Protein AF-A0A6M3Q7W5-F1 (afdb_monomer_lite)

Sequence (148 aa):
MHKTWNKAFHKRKLWRSVSKPGKLVYYMQPLIEHLFDTWMQPLPFPTLLKFIYSWVLIFFIMIPMLYPLLVLLSYYGIFQYAAEEHFGLKTPEKWDLLGAAARLWHFEVTNRKYLLFVSMYIDRYRVVLTAISSTVDYMRMALWFVFN

Organism: Drosophila melanogaster (NCBI:txid7227)

Secondary structure (DSSP, 8-state):
----TT--GGGSGGGGGS-HHHHHHHHHHHHHHHHHHHHHSPSSS-HHHHHHHHHHHHHHHHHHHHHHHHHHHHHHHHHHHHHHHHH--PPPTTT-HHHHHHHHHT---S-HHHHHHHHHHHHHHHHHHHHHHHHHHHHHHHHHHH--

Radius of gyration: 26.22 Å; chains: 1; bounding box: 44×74×74 Å

Foldseek 3Di:
DDPDPDDDPCRDPCVVVDDPVRVVCVVLVVLVVVLVVLVVDDDPDDPVVNVVSNVVSVVVSCCVVVVVVVVVLVVLQVVQVCCCVPVVDDDDPVSPSPVVVVCVVPVDPPDPVVVVVVVVVVVVVVVVVVVVVVVVVVVVVVVVVVVD

Structure (mmCIF, N/CA/C/O backbone):
data_AF-A0A6M3Q7W5-F1
#
_entry.id   AF-A0A6M3Q7W5-F1
#
loop_
_atom_site.group_PDB
_atom_site.id
_atom_site.type_symbol
_atom_site.label_atom_id
_atom_site.label_alt_id
_atom_site.label_comp_id
_atom_site.label_asym_id
_atom_site.label_entity_id
_atom_site.label_seq_id
_atom_site.pdbx_PDB_ins_code
_atom_site.Cartn_x
_atom_site.Cartn_y
_atom_site.Cartn_z
_atom_site.occupancy
_atom_site.B_iso_or_equiv
_atom_site.auth_seq_id
_atom_site.auth_comp_id
_atom_site.auth_asym_id
_atom_site.auth_atom_id
_atom_site.pdbx_PDB_model_num
ATOM 1 N N . MET A 1 1 ? 3.888 -43.954 -20.087 1.00 41.31 1 MET A N 1
ATOM 2 C CA . MET A 1 1 ? 3.122 -43.138 -19.110 1.00 41.31 1 MET A CA 1
ATOM 3 C C . MET A 1 1 ? 3.793 -41.773 -18.966 1.00 41.31 1 MET A C 1
ATOM 5 O O . MET A 1 1 ? 4.865 -41.698 -18.386 1.00 41.31 1 MET A O 1
ATOM 9 N N . HIS A 1 2 ? 3.233 -40.711 -19.556 1.00 44.06 2 HIS A N 1
ATOM 10 C CA . HIS A 1 2 ? 3.964 -39.446 -19.754 1.00 44.06 2 HIS A CA 1
ATOM 11 C C . HIS A 1 2 ? 3.057 -38.200 -19.647 1.00 44.06 2 HIS A C 1
ATOM 13 O O . HIS A 1 2 ? 2.946 -37.431 -20.591 1.00 44.06 2 HIS A O 1
ATOM 19 N N . LYS A 1 3 ? 2.339 -38.004 -18.525 1.00 49.03 3 LYS A N 1
ATOM 20 C CA . LYS A 1 3 ? 1.476 -36.810 -18.312 1.00 49.03 3 LYS A CA 1
ATOM 21 C C . LYS A 1 3 ? 1.324 -36.382 -16.840 1.00 49.03 3 LYS A C 1
ATOM 23 O O . LYS A 1 3 ? 0.216 -36.131 -16.373 1.00 49.03 3 LYS A O 1
ATOM 28 N N . THR A 1 4 ? 2.413 -36.277 -16.081 1.00 49.16 4 THR A N 1
ATOM 29 C CA . THR A 1 4 ? 2.366 -35.736 -14.699 1.00 49.16 4 THR A CA 1
ATOM 30 C C . THR A 1 4 ? 3.138 -34.432 -14.503 1.00 49.16 4 THR A C 1
ATOM 32 O O . THR A 1 4 ? 3.008 -33.812 -13.450 1.00 49.16 4 THR A O 1
ATOM 35 N N . TRP A 1 5 ? 3.861 -33.947 -15.515 1.00 49.56 5 TRP A N 1
ATOM 36 C CA . TRP A 1 5 ? 4.849 -32.877 -15.337 1.00 49.56 5 TRP A CA 1
ATOM 37 C C . TRP A 1 5 ? 4.342 -31.431 -15.463 1.00 49.56 5 TRP A C 1
ATOM 39 O O . TRP A 1 5 ? 5.149 -30.517 -15.444 1.00 49.56 5 TRP A O 1
ATOM 49 N N . ASN A 1 6 ? 3.026 -31.188 -15.548 1.00 58.16 6 ASN A N 1
ATOM 50 C CA . ASN A 1 6 ? 2.519 -29.818 -15.748 1.00 58.16 6 ASN A CA 1
ATOM 51 C C . ASN A 1 6 ? 1.239 -29.459 -14.973 1.00 58.16 6 ASN A C 1
ATOM 53 O O . ASN A 1 6 ? 0.481 -28.572 -15.361 1.00 58.16 6 ASN A O 1
ATOM 57 N N . LYS A 1 7 ? 0.951 -30.144 -13.857 1.00 62.66 7 LYS A N 1
ATOM 58 C CA . LYS A 1 7 ? -0.093 -29.671 -12.932 1.00 62.66 7 LYS A CA 1
ATOM 59 C C . LYS A 1 7 ? 0.529 -28.746 -11.896 1.00 62.66 7 LYS A C 1
ATOM 61 O O . LYS A 1 7 ? 1.323 -29.197 -11.061 1.00 62.66 7 LYS A O 1
ATOM 66 N N . ALA A 1 8 ? 0.117 -27.478 -11.947 1.00 69.94 8 ALA A N 1
ATOM 67 C CA . ALA A 1 8 ? 0.420 -26.476 -10.936 1.00 69.94 8 ALA A CA 1
ATOM 68 C C . ALA A 1 8 ? 0.127 -27.023 -9.530 1.00 69.94 8 ALA A C 1
ATOM 70 O O . ALA A 1 8 ? -0.826 -27.786 -9.337 1.00 69.94 8 ALA A O 1
ATOM 71 N N . PHE A 1 9 ? 0.971 -26.674 -8.560 1.00 74.81 9 PHE A N 1
ATOM 72 C CA . PHE A 1 9 ? 0.966 -27.285 -7.228 1.00 74.81 9 PHE A CA 1
ATOM 73 C C . PHE A 1 9 ? -0.396 -27.155 -6.528 1.00 74.81 9 PHE A C 1
ATOM 75 O O . PHE A 1 9 ? -0.868 -28.118 -5.925 1.00 74.81 9 PHE A O 1
ATOM 82 N N . HIS A 1 10 ? -1.099 -26.038 -6.746 1.00 75.12 10 HIS A N 1
ATOM 83 C CA . HIS A 1 10 ? -2.454 -25.796 -6.241 1.00 75.12 10 HIS A CA 1
ATOM 84 C C . HIS A 1 10 ? -3.523 -26.787 -6.751 1.00 75.12 10 HIS A C 1
ATOM 86 O O . HIS A 1 10 ? -4.576 -26.929 -6.132 1.00 75.12 10 HIS A O 1
ATOM 92 N N . LYS A 1 11 ? -3.273 -27.506 -7.856 1.00 75.56 11 LYS A N 1
ATOM 93 C CA . LYS A 1 11 ? -4.176 -28.536 -8.413 1.00 75.56 11 LYS A CA 1
ATOM 94 C C . LYS A 1 11 ? -3.880 -29.948 -7.895 1.00 75.56 11 LYS A C 1
ATOM 96 O O . LYS A 1 11 ? -4.550 -30.901 -8.294 1.00 75.56 11 LYS A O 1
ATOM 101 N N . ARG A 1 12 ? -2.855 -30.123 -7.055 1.00 81.69 12 ARG A N 1
ATOM 102 C CA . ARG A 1 12 ? -2.442 -31.433 -6.525 1.00 81.69 12 ARG A CA 1
ATOM 103 C C . ARG A 1 12 ? -3.188 -31.747 -5.227 1.00 81.69 12 ARG A C 1
ATOM 105 O O . ARG A 1 12 ? -3.506 -30.848 -4.458 1.00 81.69 12 ARG A O 1
ATOM 112 N N . LYS A 1 13 ? -3.409 -33.035 -4.931 1.00 78.69 13 LYS A N 1
ATOM 113 C CA . LYS A 1 13 ? -4.050 -33.484 -3.673 1.00 78.69 13 LYS A CA 1
ATOM 114 C C . LYS A 1 13 ? -3.291 -32.982 -2.432 1.00 78.69 13 LYS A C 1
ATOM 116 O O . LYS A 1 13 ? -3.923 -32.615 -1.446 1.00 78.69 13 LYS A O 1
ATOM 121 N N . LEU A 1 14 ? -1.961 -32.870 -2.541 1.00 80.00 14 LEU A N 1
ATOM 122 C CA . LEU A 1 14 ? -1.068 -32.320 -1.514 1.00 80.00 14 LEU A CA 1
ATOM 123 C C . LEU A 1 14 ? -1.385 -30.855 -1.156 1.00 80.00 14 LEU A C 1
ATOM 125 O O . LEU A 1 14 ? -1.146 -30.439 -0.035 1.00 80.00 14 LEU A O 1
ATOM 129 N N . TRP A 1 15 ? -1.997 -30.069 -2.049 1.00 84.44 15 TRP A N 1
ATOM 130 C CA . TRP A 1 15 ? -2.393 -28.689 -1.738 1.00 84.44 15 TRP A CA 1
ATOM 131 C C . TRP A 1 15 ? -3.373 -28.600 -0.562 1.00 84.44 15 TRP A C 1
ATOM 133 O O . TRP A 1 15 ? -3.388 -27.618 0.182 1.00 84.44 15 TRP A O 1
ATOM 143 N N . ARG A 1 16 ? -4.200 -29.633 -0.363 1.00 79.00 16 ARG A N 1
ATOM 144 C CA . ARG A 1 16 ? -5.160 -29.672 0.746 1.00 79.00 16 ARG A CA 1
ATOM 145 C C . ARG A 1 16 ? -4.476 -29.832 2.104 1.00 79.00 16 ARG A C 1
ATOM 147 O O . ARG A 1 16 ? -5.0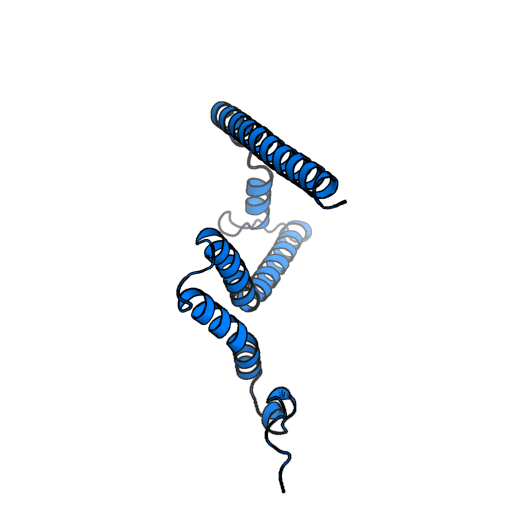12 -29.316 3.075 1.00 79.00 16 ARG A O 1
ATOM 154 N N . SER A 1 17 ? -3.305 -30.469 2.158 1.00 85.06 17 SER A N 1
ATOM 155 C CA . SER A 1 17 ? -2.530 -30.644 3.392 1.00 85.06 17 SER A CA 1
ATOM 156 C C . SER A 1 17 ? -1.615 -29.460 3.719 1.00 85.06 17 SER A C 1
ATOM 158 O O . SER A 1 17 ? -1.037 -29.426 4.799 1.00 85.06 17 SER A O 1
ATOM 160 N N . VAL A 1 18 ? -1.472 -28.481 2.818 1.00 84.50 18 VAL A N 1
ATOM 161 C CA . VAL A 1 18 ? -0.653 -27.285 3.068 1.00 84.50 18 VAL A CA 1
ATOM 162 C C . VAL A 1 18 ? -1.408 -26.302 3.964 1.00 84.50 18 VAL A C 1
ATOM 164 O O . VAL A 1 18 ? -2.578 -25.979 3.722 1.00 84.50 18 VAL A O 1
ATOM 167 N N . SER A 1 19 ? -0.715 -25.794 4.982 1.00 87.69 19 SER A N 1
ATOM 168 C CA . SER A 1 19 ? -1.221 -24.777 5.902 1.00 87.69 19 SER A CA 1
ATOM 169 C C . SER A 1 19 ? -1.533 -23.459 5.176 1.00 87.69 19 SER A C 1
ATOM 171 O O . SER A 1 19 ? -0.930 -23.132 4.155 1.00 87.69 19 SER A O 1
ATOM 173 N N . LYS A 1 20 ? -2.477 -22.666 5.699 1.00 84.56 20 LYS A N 1
ATOM 174 C CA . LYS A 1 20 ? -2.802 -21.331 5.156 1.00 84.56 20 LYS A CA 1
ATOM 175 C C . LYS A 1 20 ? -1.563 -20.429 4.949 1.00 84.56 20 LYS A C 1
ATOM 177 O O . LYS A 1 20 ? -1.458 -19.877 3.854 1.00 84.56 20 LYS A O 1
ATOM 182 N N . PRO A 1 21 ? -0.602 -20.317 5.895 1.00 82.06 21 PRO A N 1
ATOM 183 C CA . PRO A 1 21 ? 0.619 -19.541 5.659 1.00 82.06 21 PRO A CA 1
ATOM 184 C C . PRO A 1 21 ? 1.511 -20.151 4.569 1.00 82.06 21 PRO A C 1
ATOM 186 O O . PRO A 1 21 ? 2.042 -19.415 3.747 1.00 82.06 21 PRO A O 1
ATOM 189 N N . GLY A 1 22 ? 1.618 -21.482 4.474 1.00 82.06 22 GLY A N 1
ATOM 190 C CA . GLY A 1 22 ? 2.376 -22.131 3.397 1.00 82.06 22 GLY A CA 1
ATOM 191 C C . GLY A 1 22 ? 1.783 -21.874 2.006 1.00 82.06 22 GLY A C 1
ATOM 192 O O . GLY A 1 22 ? 2.516 -21.683 1.039 1.00 82.06 22 GLY A O 1
ATOM 193 N N . LYS A 1 23 ? 0.450 -21.795 1.904 1.00 85.94 23 LYS A N 1
ATOM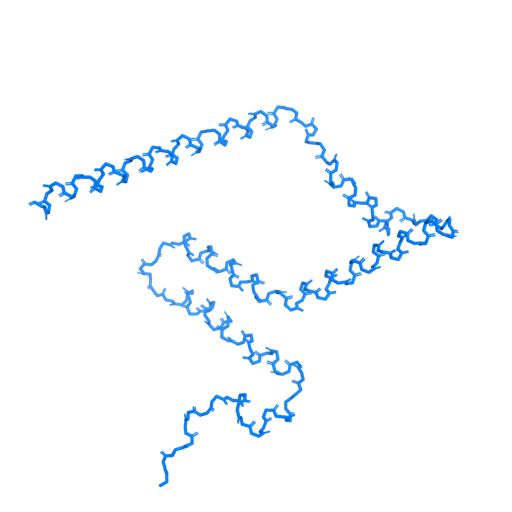 194 C CA . LYS A 1 23 ? -0.241 -21.398 0.665 1.00 85.94 23 LYS A CA 1
ATOM 195 C C . LYS A 1 23 ? 0.037 -19.945 0.300 1.00 85.94 23 LYS A C 1
ATOM 197 O O . LYS A 1 23 ? 0.204 -19.650 -0.876 1.00 85.94 23 LYS A O 1
ATOM 202 N N . LEU A 1 24 ? 0.087 -19.061 1.295 1.00 82.62 24 LEU A N 1
ATOM 203 C CA . LEU A 1 24 ? 0.430 -17.656 1.102 1.00 82.62 24 LEU A CA 1
ATOM 204 C C . LEU A 1 24 ? 1.854 -17.529 0.559 1.00 82.62 24 LEU A C 1
ATOM 206 O O . LEU A 1 24 ? 2.027 -16.952 -0.505 1.00 82.62 24 LEU A O 1
ATOM 210 N N . VAL A 1 25 ? 2.843 -18.158 1.201 1.00 85.06 25 VAL A N 1
ATOM 211 C CA . VAL A 1 25 ? 4.241 -18.158 0.728 1.00 85.06 25 VAL A CA 1
ATOM 212 C C . VAL A 1 25 ? 4.345 -18.656 -0.716 1.00 85.06 25 VAL A C 1
ATOM 214 O O . VAL A 1 25 ? 5.013 -18.021 -1.525 1.00 85.06 25 VAL A O 1
ATOM 217 N N . TYR A 1 26 ? 3.621 -19.723 -1.070 1.00 85.56 26 TYR A N 1
ATOM 218 C CA . TYR A 1 26 ? 3.587 -20.237 -2.443 1.00 85.56 26 TYR A CA 1
ATOM 219 C C . TYR A 1 26 ? 3.103 -19.199 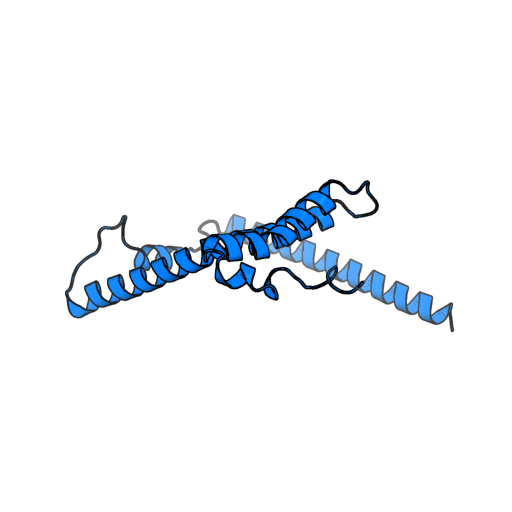-3.473 1.00 85.56 26 TYR A C 1
ATOM 221 O O . TYR A 1 26 ? 3.637 -19.136 -4.576 1.00 85.56 26 TYR A O 1
ATOM 229 N N . TYR A 1 27 ? 2.111 -18.371 -3.131 1.00 84.69 27 TYR A N 1
ATOM 230 C CA . TYR A 1 27 ? 1.642 -17.301 -4.019 1.00 84.69 27 TYR A CA 1
ATOM 231 C C . TYR A 1 27 ? 2.553 -16.067 -4.026 1.00 84.69 27 TYR A C 1
ATOM 233 O O . TYR A 1 27 ? 2.568 -15.343 -5.017 1.00 84.69 27 TYR A O 1
ATOM 241 N N . MET A 1 28 ? 3.322 -15.835 -2.958 1.00 84.69 28 MET A N 1
ATOM 242 C CA . MET A 1 28 ? 4.276 -14.719 -2.868 1.00 84.69 28 MET A CA 1
ATOM 243 C C . MET A 1 28 ? 5.602 -15.010 -3.575 1.00 84.69 28 MET A C 1
ATOM 245 O O . MET A 1 28 ? 6.263 -14.085 -4.038 1.00 84.69 28 MET A O 1
ATOM 249 N N . GLN A 1 29 ? 5.977 -16.286 -3.676 1.00 86.44 29 GLN A N 1
ATOM 250 C CA . GLN A 1 29 ? 7.198 -16.755 -4.327 1.00 86.44 29 GLN A CA 1
ATOM 251 C C . GLN A 1 29 ? 7.473 -16.106 -5.703 1.00 86.44 29 GLN A C 1
ATOM 253 O O . GLN A 1 29 ? 8.549 -15.528 -5.849 1.00 86.44 29 GLN A O 1
ATOM 258 N N . PRO A 1 30 ? 6.536 -16.085 -6.677 1.00 86.44 30 PRO A N 1
ATOM 259 C CA . PRO A 1 30 ? 6.794 -15.475 -7.984 1.00 86.44 30 PRO A CA 1
ATOM 260 C C . PRO A 1 30 ? 7.083 -13.968 -7.916 1.00 86.44 30 PRO A C 1
ATOM 262 O O . PRO A 1 30 ? 7.856 -13.460 -8.720 1.00 86.44 30 PRO A O 1
ATOM 265 N N . LEU A 1 31 ? 6.503 -13.232 -6.960 1.00 85.88 31 LEU A N 1
ATOM 266 C CA . LEU A 1 31 ? 6.762 -11.792 -6.807 1.00 85.88 31 LEU A CA 1
ATOM 267 C C . LEU A 1 31 ? 8.200 -11.527 -6.350 1.00 85.88 31 LEU A C 1
ATOM 269 O O . LEU A 1 31 ? 8.838 -10.582 -6.811 1.00 85.88 31 LEU A O 1
ATOM 273 N N . ILE A 1 32 ? 8.702 -12.373 -5.450 1.00 86.19 32 ILE A N 1
ATOM 274 C CA . ILE A 1 32 ? 10.074 -12.303 -4.946 1.00 86.19 32 ILE A CA 1
ATOM 275 C C . ILE A 1 32 ? 11.054 -12.715 -6.049 1.00 86.19 32 ILE A C 1
ATOM 277 O O . ILE A 1 32 ? 12.034 -12.012 -6.278 1.00 86.19 32 ILE A O 1
ATOM 281 N N . GLU A 1 33 ? 10.767 -13.801 -6.770 1.00 86.81 33 GLU A N 1
ATOM 282 C CA . GLU A 1 33 ? 11.575 -14.256 -7.910 1.00 86.81 33 GLU A CA 1
ATOM 283 C C . GLU A 1 33 ? 11.681 -13.167 -8.988 1.00 86.81 33 GLU A C 1
ATOM 285 O O . GLU A 1 33 ? 12.787 -12.787 -9.365 1.00 86.81 33 GLU A O 1
ATOM 290 N N . HIS A 1 34 ? 10.562 -12.550 -9.386 1.00 85.38 34 HIS A N 1
ATOM 291 C CA . HIS A 1 34 ? 10.569 -11.440 -10.344 1.00 85.38 34 HIS A CA 1
ATOM 292 C C . HIS A 1 34 ? 11.361 -10.218 -9.862 1.00 85.38 34 HIS A C 1
ATOM 294 O O . HIS A 1 34 ? 12.011 -9.550 -10.673 1.00 85.38 34 HIS A O 1
ATOM 300 N N . LEU A 1 35 ? 11.328 -9.913 -8.561 1.00 85.88 35 LEU A N 1
ATOM 301 C CA . LEU A 1 35 ? 12.129 -8.834 -7.987 1.00 85.88 35 LEU A CA 1
ATOM 302 C C . LEU A 1 35 ? 13.625 -9.136 -8.148 1.00 85.88 35 LEU A C 1
ATOM 304 O O . LEU A 1 35 ? 14.360 -8.289 -8.652 1.00 85.88 35 LEU A O 1
ATOM 308 N N . PHE A 1 36 ? 14.067 -10.340 -7.779 1.00 85.62 36 PHE A N 1
ATOM 309 C CA . PHE A 1 36 ? 15.465 -10.755 -7.924 1.00 85.62 36 PHE A CA 1
ATOM 310 C C . PHE A 1 36 ? 15.913 -10.787 -9.387 1.00 85.62 36 PHE A C 1
ATOM 312 O O . PHE A 1 36 ? 16.957 -10.219 -9.715 1.00 85.62 36 PHE A O 1
ATOM 319 N N . ASP A 1 37 ? 15.106 -11.363 -10.275 1.00 85.25 37 ASP A N 1
ATOM 320 C CA . ASP A 1 37 ? 15.417 -11.463 -11.702 1.00 85.25 37 ASP A CA 1
ATOM 321 C C . ASP A 1 37 ? 15.591 -10.081 -12.346 1.00 85.25 37 ASP A C 1
ATOM 323 O O . ASP A 1 37 ? 16.528 -9.858 -13.115 1.00 85.25 37 ASP A O 1
ATOM 327 N N . THR A 1 38 ? 14.750 -9.110 -11.979 1.00 83.69 38 THR A N 1
ATOM 328 C CA . THR A 1 38 ? 14.839 -7.729 -12.490 1.00 83.69 38 THR A CA 1
ATOM 329 C C . THR A 1 38 ? 16.181 -7.067 -12.149 1.00 83.69 38 THR A C 1
ATOM 331 O O . THR A 1 38 ? 16.741 -6.298 -12.947 1.00 83.69 38 THR A O 1
ATOM 334 N N . TRP A 1 39 ? 16.718 -7.361 -10.965 1.00 83.56 39 TRP A N 1
ATOM 335 C CA . TRP A 1 39 ? 18.003 -6.835 -10.503 1.00 83.56 39 TRP A CA 1
ATOM 336 C C . TRP A 1 39 ? 19.202 -7.627 -11.039 1.00 83.56 39 TRP A C 1
ATOM 338 O O . TRP A 1 39 ? 20.251 -7.029 -11.266 1.00 83.56 39 TRP A O 1
ATOM 348 N N . MET A 1 40 ? 19.040 -8.923 -11.317 1.00 82.62 40 MET A N 1
ATOM 349 C CA . MET A 1 40 ? 20.081 -9.800 -11.878 1.00 82.62 40 MET A CA 1
ATOM 350 C C . MET A 1 40 ? 20.265 -9.650 -13.398 1.00 82.62 40 MET A C 1
ATOM 352 O O . MET A 1 40 ? 21.324 -9.993 -13.920 1.00 82.62 40 MET A O 1
ATOM 356 N N . GLN A 1 41 ? 19.272 -9.129 -14.127 1.00 79.94 41 GLN A N 1
ATOM 357 C CA . GLN A 1 41 ? 19.375 -8.922 -15.576 1.00 79.94 41 GLN A CA 1
ATOM 358 C C . GLN A 1 41 ? 20.430 -7.853 -15.950 1.00 79.94 41 GLN A C 1
ATOM 360 O O . GLN A 1 41 ? 20.255 -6.678 -15.576 1.00 79.94 41 GLN A O 1
ATOM 365 N N . PRO A 1 42 ? 21.473 -8.206 -16.742 1.00 68.81 42 PRO A N 1
ATOM 366 C CA . PRO A 1 42 ? 22.421 -7.238 -17.296 1.00 68.81 42 PRO A CA 1
ATOM 367 C C . PRO A 1 42 ? 21.689 -6.292 -18.264 1.00 68.81 42 PRO A C 1
ATOM 369 O O . PRO A 1 42 ? 20.815 -6.717 -19.012 1.00 68.81 42 PRO A O 1
ATOM 372 N N . LEU A 1 43 ? 21.978 -4.989 -18.176 1.00 60.91 43 LEU A N 1
ATOM 373 C CA . LEU A 1 43 ? 21.108 -3.894 -18.637 1.00 60.91 43 LEU A CA 1
ATOM 374 C C . LEU A 1 43 ? 20.766 -3.894 -20.144 1.00 60.91 43 LEU A C 1
ATOM 376 O O . LEU A 1 43 ? 21.662 -3.760 -20.975 1.00 60.91 43 LEU A O 1
ATOM 380 N N . PRO A 1 44 ? 19.458 -3.827 -20.469 1.00 59.50 44 PRO A N 1
ATOM 381 C CA . PRO A 1 44 ? 18.969 -2.890 -21.492 1.00 59.50 44 PRO A CA 1
ATOM 382 C C . PRO A 1 44 ? 17.894 -1.906 -20.972 1.00 59.50 44 PRO A C 1
ATOM 384 O O . PRO A 1 44 ? 17.438 -1.044 -21.716 1.00 59.50 44 PRO A O 1
ATOM 387 N N . PHE A 1 45 ? 17.466 -2.018 -19.706 1.00 58.50 45 PHE A N 1
ATOM 388 C CA . PHE A 1 45 ? 16.382 -1.206 -19.124 1.00 58.50 45 PHE A CA 1
ATOM 389 C C . PHE A 1 45 ? 16.888 0.074 -18.424 1.00 58.50 45 PHE A C 1
ATOM 391 O O . PHE A 1 45 ? 17.875 -0.008 -17.688 1.00 58.50 45 PHE A O 1
ATOM 398 N N . PRO A 1 46 ? 16.195 1.230 -18.544 1.00 72.44 46 PRO A N 1
ATOM 399 C CA . PRO A 1 46 ? 16.519 2.437 -17.781 1.00 72.44 46 PRO A CA 1
ATOM 400 C C . PRO A 1 46 ? 16.467 2.158 -16.274 1.00 72.44 46 PRO A C 1
ATOM 402 O O . PRO A 1 46 ? 15.491 1.594 -15.775 1.00 72.44 46 PRO A O 1
ATOM 405 N N . THR A 1 47 ? 17.486 2.590 -15.532 1.00 77.31 47 THR A N 1
ATOM 406 C CA . THR A 1 47 ? 17.595 2.383 -14.075 1.00 77.31 47 THR A CA 1
ATOM 407 C C . THR A 1 47 ? 16.361 2.881 -13.316 1.00 77.31 47 THR A C 1
ATOM 409 O O . THR A 1 47 ? 15.872 2.188 -12.428 1.00 77.31 47 THR A O 1
ATOM 412 N N . LEU A 1 48 ? 15.778 4.015 -13.721 1.00 79.44 48 LEU A N 1
ATOM 413 C CA . LEU A 1 48 ? 14.544 4.562 -13.137 1.00 79.44 48 LEU A CA 1
ATOM 414 C C . LEU A 1 48 ? 13.330 3.631 -13.281 1.00 79.44 48 LEU A C 1
ATOM 416 O O . LEU A 1 48 ? 12.535 3.512 -12.351 1.00 79.44 48 LEU A O 1
ATOM 420 N N . LEU A 1 49 ? 13.193 2.939 -14.414 1.00 81.62 49 LEU A N 1
ATOM 421 C CA . LEU A 1 49 ? 12.068 2.033 -14.646 1.00 81.62 49 LEU A CA 1
ATOM 422 C C . LEU A 1 49 ? 12.182 0.775 -13.773 1.00 81.62 49 LEU A C 1
ATOM 424 O O . LEU A 1 49 ? 11.176 0.324 -13.230 1.00 81.62 49 LEU A O 1
ATOM 428 N N . LYS A 1 50 ? 13.409 0.272 -13.555 1.00 81.31 50 LYS A N 1
ATOM 429 C CA . LYS A 1 50 ? 13.676 -0.802 -12.582 1.00 81.31 50 LYS A CA 1
ATOM 430 C C . LYS A 1 50 ? 13.284 -0.384 -11.164 1.00 81.31 50 LYS A C 1
ATOM 432 O O . LYS A 1 50 ? 12.647 -1.165 -10.463 1.00 81.31 50 LYS A O 1
ATOM 437 N N . PHE A 1 51 ? 13.594 0.852 -10.766 1.00 85.31 51 PHE A N 1
ATOM 438 C CA . PHE A 1 51 ? 13.174 1.379 -9.466 1.00 85.31 51 PHE A CA 1
ATOM 439 C C . PHE A 1 51 ? 11.651 1.422 -9.340 1.00 85.31 51 PHE A C 1
ATOM 441 O O . PHE A 1 51 ? 11.114 0.833 -8.406 1.00 85.31 51 PHE A O 1
ATOM 448 N N . ILE 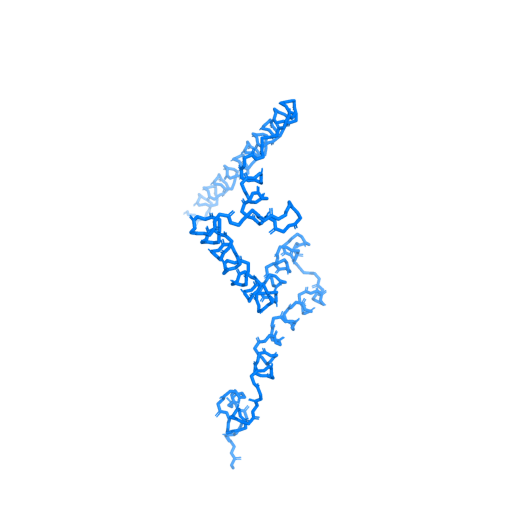A 1 52 ? 10.942 2.046 -10.283 1.00 88.06 52 ILE A N 1
ATOM 449 C CA . ILE A 1 52 ? 9.471 2.130 -10.253 1.00 88.06 52 ILE A CA 1
ATOM 450 C C . ILE A 1 52 ? 8.851 0.728 -10.189 1.00 88.06 52 ILE A C 1
ATOM 452 O O . ILE A 1 52 ? 7.990 0.466 -9.352 1.00 88.06 52 ILE A O 1
ATOM 456 N N . TYR A 1 53 ? 9.333 -0.196 -11.019 1.00 85.88 53 TYR A N 1
ATOM 457 C CA . TYR A 1 53 ? 8.856 -1.575 -11.029 1.00 85.88 53 TYR A CA 1
ATOM 458 C C . TYR A 1 53 ? 9.123 -2.300 -9.700 1.00 85.88 53 TYR A C 1
ATOM 460 O O . TYR A 1 53 ? 8.234 -2.968 -9.174 1.00 85.88 53 TYR A O 1
ATOM 468 N N . SER A 1 54 ? 10.303 -2.113 -9.098 1.00 88.38 54 SER A N 1
ATOM 469 C CA . SER A 1 54 ? 10.607 -2.676 -7.778 1.00 88.38 54 SER A CA 1
ATOM 470 C C . SER A 1 54 ? 9.715 -2.109 -6.673 1.00 88.38 54 SER A C 1
ATOM 472 O O . SER A 1 54 ? 9.258 -2.873 -5.829 1.00 88.38 54 SER A O 1
ATOM 474 N N . TRP A 1 55 ? 9.386 -0.813 -6.708 1.00 89.50 55 TRP A N 1
ATOM 475 C CA . TRP A 1 55 ? 8.456 -0.195 -5.759 1.00 89.50 55 TRP A CA 1
ATOM 476 C C . TRP A 1 55 ? 7.065 -0.825 -5.850 1.00 89.50 55 TRP A C 1
ATOM 478 O O . TRP A 1 55 ? 6.467 -1.155 -4.826 1.00 89.50 55 TRP A O 1
ATOM 488 N N . VAL A 1 56 ? 6.577 -1.053 -7.071 1.00 89.88 56 VAL A N 1
ATOM 489 C CA . VAL A 1 56 ? 5.296 -1.726 -7.314 1.00 89.88 56 VAL A CA 1
ATOM 490 C C . VAL A 1 56 ? 5.325 -3.168 -6.796 1.00 89.88 56 VAL A C 1
ATOM 492 O O . VAL A 1 56 ? 4.411 -3.576 -6.082 1.00 89.88 56 VAL A O 1
ATOM 495 N N . LEU A 1 57 ? 6.378 -3.937 -7.088 1.00 87.62 57 LEU A N 1
ATOM 496 C CA . LEU A 1 57 ? 6.513 -5.310 -6.587 1.00 87.62 57 LEU A CA 1
ATOM 497 C C . LEU A 1 57 ? 6.584 -5.371 -5.056 1.00 87.62 57 LEU A C 1
ATOM 499 O O . LEU A 1 57 ? 5.891 -6.185 -4.450 1.00 87.62 57 LEU A O 1
ATOM 503 N N . ILE A 1 58 ? 7.368 -4.497 -4.422 1.00 90.50 58 ILE A N 1
ATOM 504 C CA . ILE A 1 58 ? 7.477 -4.412 -2.957 1.00 90.50 58 ILE A CA 1
ATOM 505 C C . ILE A 1 58 ? 6.119 -4.084 -2.333 1.00 90.50 58 ILE A C 1
ATOM 507 O O . ILE A 1 58 ? 5.750 -4.688 -1.326 1.00 90.50 58 ILE A O 1
ATOM 511 N N . PHE A 1 59 ? 5.344 -3.185 -2.946 1.00 89.69 59 PHE A N 1
ATOM 512 C CA . PHE A 1 59 ? 3.987 -2.888 -2.496 1.00 89.69 59 PHE A CA 1
ATOM 513 C C . PHE A 1 59 ? 3.118 -4.151 -2.474 1.00 89.69 59 PHE A C 1
ATOM 515 O O . PHE A 1 59 ? 2.553 -4.475 -1.431 1.00 89.69 59 PHE A O 1
ATOM 522 N N . PHE A 1 60 ? 3.080 -4.923 -3.567 1.00 88.50 60 PHE A N 1
ATOM 523 C CA . PHE A 1 60 ? 2.344 -6.194 -3.609 1.00 88.50 60 PHE A CA 1
ATOM 524 C C . PHE A 1 60 ? 2.862 -7.213 -2.590 1.00 88.50 60 PHE A C 1
ATOM 526 O O . PHE A 1 60 ? 2.063 -7.932 -1.988 1.00 88.50 60 PHE A O 1
ATOM 533 N N . ILE A 1 61 ? 4.176 -7.241 -2.351 1.00 89.75 61 ILE A N 1
ATOM 534 C CA . ILE A 1 61 ? 4.785 -8.104 -1.336 1.00 89.75 61 ILE A CA 1
ATOM 535 C C . ILE A 1 61 ? 4.293 -7.740 0.076 1.00 89.75 61 ILE A C 1
ATOM 537 O O . ILE A 1 61 ? 4.084 -8.621 0.910 1.00 89.75 61 ILE A O 1
ATOM 541 N N . MET A 1 62 ? 4.065 -6.453 0.339 1.00 89.62 62 MET A N 1
ATOM 542 C CA . MET A 1 62 ? 3.644 -5.933 1.643 1.00 89.62 62 MET A CA 1
ATOM 543 C C . MET A 1 62 ? 2.130 -6.015 1.891 1.00 89.62 62 MET A C 1
ATOM 545 O O . MET A 1 62 ? 1.717 -5.996 3.052 1.00 89.62 62 MET A O 1
ATOM 549 N N . ILE A 1 63 ? 1.289 -6.147 0.854 1.00 88.75 63 ILE A N 1
ATOM 550 C CA . ILE A 1 63 ? -0.185 -6.199 0.980 1.00 88.75 63 ILE A CA 1
ATOM 551 C C . ILE A 1 63 ? -0.678 -7.184 2.055 1.00 88.75 63 ILE A C 1
ATOM 553 O O . ILE A 1 63 ? -1.527 -6.786 2.855 1.00 88.75 63 ILE A O 1
ATOM 557 N N . PRO A 1 64 ? -0.176 -8.434 2.146 1.00 86.25 64 PRO A N 1
ATOM 558 C CA . PRO A 1 64 ? -0.660 -9.384 3.146 1.00 86.25 64 PRO A CA 1
ATOM 559 C C . PRO A 1 64 ? -0.424 -8.944 4.595 1.00 86.25 64 PRO A C 1
ATOM 561 O O . PRO A 1 64 ? -1.127 -9.409 5.487 1.00 86.25 64 PRO A O 1
ATOM 564 N N . MET A 1 65 ? 0.550 -8.060 4.831 1.00 87.19 65 MET A N 1
ATOM 565 C CA . MET A 1 65 ? 0.823 -7.459 6.138 1.00 87.19 65 MET A CA 1
ATOM 566 C C . MET A 1 65 ? 0.056 -6.143 6.326 1.00 87.19 65 MET A C 1
ATOM 568 O O . MET A 1 65 ? -0.484 -5.899 7.402 1.00 87.19 65 MET A O 1
ATOM 572 N N . LEU A 1 66 ? -0.039 -5.315 5.283 1.00 88.38 66 LEU A N 1
ATOM 573 C CA . LEU A 1 66 ? -0.740 -4.028 5.331 1.00 88.38 66 LEU A CA 1
ATOM 574 C C . LEU A 1 66 ? -2.251 -4.189 5.516 1.00 88.38 66 LEU A C 1
ATOM 576 O O . LEU A 1 66 ? -2.859 -3.442 6.276 1.00 88.38 66 LEU A O 1
ATOM 580 N N . TYR A 1 67 ? -2.859 -5.174 4.854 1.00 86.94 67 TYR A N 1
ATOM 581 C CA . TYR A 1 67 ? -4.300 -5.410 4.916 1.00 86.94 67 TYR A CA 1
ATOM 582 C C . TYR A 1 67 ? -4.825 -5.685 6.339 1.00 86.94 67 TYR A C 1
ATOM 584 O O . TYR A 1 67 ? -5.715 -4.956 6.779 1.00 86.94 67 TYR A O 1
ATOM 592 N N . PRO A 1 68 ? -4.303 -6.667 7.105 1.00 89.94 68 PRO A N 1
ATOM 593 C CA . PRO A 1 68 ? -4.778 -6.908 8.468 1.00 89.94 68 PRO A CA 1
ATOM 594 C C . PRO A 1 68 ? -4.514 -5.720 9.399 1.00 89.94 68 PRO A C 1
ATOM 596 O O . PRO A 1 68 ? -5.320 -5.458 10.289 1.00 89.94 68 PRO A O 1
ATOM 599 N N . LEU A 1 69 ? -3.426 -4.980 9.175 1.00 89.94 69 LEU A N 1
ATOM 600 C CA . LEU A 1 69 ? -3.099 -3.784 9.945 1.00 89.94 69 LEU A CA 1
ATOM 601 C C . LEU A 1 69 ? -4.141 -2.682 9.699 1.00 89.94 69 LEU A C 1
ATOM 603 O O . LEU A 1 69 ? -4.673 -2.119 10.652 1.00 89.94 69 LEU A O 1
ATOM 607 N N . LEU A 1 70 ? -4.509 -2.443 8.439 1.00 89.94 70 LEU A N 1
ATOM 608 C CA . LEU A 1 70 ? -5.554 -1.487 8.065 1.00 89.94 70 LEU A CA 1
ATOM 609 C C . LEU A 1 70 ? -6.906 -1.876 8.674 1.00 89.94 70 LEU A C 1
ATOM 611 O O . LEU A 1 70 ? -7.578 -1.032 9.263 1.00 89.94 70 LEU A O 1
ATOM 615 N N . VAL A 1 71 ? -7.275 -3.159 8.605 1.00 92.94 71 VAL A N 1
ATOM 616 C CA . VAL A 1 71 ? -8.501 -3.668 9.235 1.00 92.94 71 VAL A CA 1
ATOM 617 C C . VAL A 1 71 ? -8.487 -3.389 10.740 1.00 92.94 71 VAL A C 1
ATOM 619 O O . VAL A 1 71 ? -9.444 -2.817 11.257 1.00 92.94 71 VAL A O 1
ATOM 622 N N . LEU A 1 72 ? -7.397 -3.709 11.438 1.00 92.06 72 LEU A N 1
ATOM 623 C CA . LEU A 1 72 ? -7.273 -3.472 12.878 1.00 92.06 72 LEU A CA 1
ATOM 624 C C . LEU A 1 72 ? -7.401 -1.984 13.225 1.00 92.06 72 LEU A C 1
ATOM 626 O O . LEU A 1 72 ? -8.167 -1.638 14.121 1.00 92.06 72 LEU A O 1
ATOM 630 N N . LEU A 1 73 ? -6.720 -1.106 12.484 1.00 90.38 73 LEU A N 1
ATOM 631 C CA . LEU A 1 73 ? -6.820 0.345 12.670 1.00 90.38 73 LEU A CA 1
ATOM 632 C C . LEU A 1 73 ? -8.243 0.861 12.439 1.00 90.38 73 LEU A C 1
ATOM 634 O O . LEU A 1 73 ? -8.726 1.685 13.211 1.00 90.38 73 LEU A O 1
ATOM 638 N N . SER A 1 74 ? -8.931 0.360 11.411 1.00 88.88 74 SER A N 1
ATOM 639 C CA . SER A 1 74 ? -10.304 0.775 11.114 1.00 88.88 74 SER A CA 1
ATOM 640 C C . SER A 1 74 ? -11.280 0.372 12.221 1.00 88.88 74 SER A C 1
ATOM 642 O O . SER A 1 74 ? -12.056 1.205 12.683 1.00 88.88 74 SER A O 1
ATOM 644 N N . TYR A 1 75 ? -11.190 -0.864 12.723 1.00 92.81 75 TYR A N 1
ATOM 645 C CA . TYR A 1 75 ? -12.009 -1.317 13.847 1.00 92.81 75 TYR A CA 1
ATOM 646 C C . TYR A 1 75 ? -11.687 -0.558 15.131 1.00 92.81 75 TYR A C 1
ATOM 648 O O . TYR A 1 75 ? -12.605 -0.206 15.869 1.00 92.81 75 TYR A O 1
ATOM 656 N N . TYR A 1 76 ? -10.408 -0.271 15.382 1.00 91.25 76 TYR A N 1
ATOM 657 C CA . TYR A 1 76 ? -9.996 0.540 16.522 1.00 91.25 76 TYR A CA 1
ATOM 658 C C . TYR A 1 76 ? -10.612 1.943 16.463 1.00 91.25 76 TYR A C 1
ATOM 660 O O . TYR A 1 76 ? -11.187 2.388 17.450 1.00 91.25 76 TYR A O 1
ATOM 668 N N . GLY A 1 77 ? -10.580 2.604 15.300 1.00 88.00 77 GLY A N 1
ATOM 669 C CA . GLY A 1 77 ? -11.214 3.911 15.109 1.00 88.00 77 GLY A CA 1
ATOM 670 C C . GLY A 1 77 ? -12.733 3.884 15.314 1.00 88.00 77 GLY A C 1
ATOM 671 O O . GLY A 1 77 ? -13.274 4.764 15.976 1.00 88.00 77 GLY A O 1
ATOM 672 N N . ILE A 1 78 ? -13.426 2.851 14.818 1.00 89.25 78 ILE A N 1
ATOM 673 C CA . ILE A 1 78 ? -14.876 2.679 15.037 1.00 89.25 78 ILE A CA 1
ATOM 674 C C . ILE A 1 78 ? -15.181 2.484 16.526 1.00 89.25 78 ILE A C 1
ATOM 676 O O . ILE A 1 78 ? -16.116 3.085 17.053 1.00 89.25 78 ILE A O 1
ATOM 680 N N . PHE A 1 79 ? -14.394 1.654 17.211 1.00 89.31 79 PHE A N 1
ATOM 681 C CA . PHE A 1 79 ? -14.564 1.413 18.640 1.00 89.31 79 PHE A CA 1
ATOM 682 C C . PHE A 1 79 ? -14.294 2.676 19.457 1.00 89.31 79 PHE A C 1
ATOM 684 O O . PHE A 1 79 ? -15.063 2.991 20.359 1.00 89.31 79 PHE A O 1
ATOM 691 N N . GLN A 1 80 ? -13.240 3.417 19.113 1.00 88.19 80 GLN A N 1
ATOM 692 C CA . GLN A 1 80 ? -12.918 4.693 19.737 1.00 88.19 80 GLN A CA 1
ATOM 693 C C . GLN A 1 80 ? -14.076 5.689 19.585 1.00 88.19 80 GLN A C 1
ATOM 695 O O . GLN A 1 80 ? -14.504 6.276 20.575 1.00 88.19 80 GLN A O 1
ATOM 700 N N . TYR A 1 81 ? -14.634 5.816 18.379 1.00 87.06 81 TYR A N 1
ATOM 701 C CA . TYR A 1 81 ? -15.777 6.690 18.115 1.00 87.06 81 TYR A CA 1
ATOM 702 C C . TYR A 1 81 ? -17.004 6.301 18.954 1.00 87.06 81 TYR A C 1
ATOM 704 O O . TYR A 1 81 ? -17.593 7.140 19.629 1.00 87.06 81 TYR A O 1
ATOM 712 N N . ALA A 1 82 ? -17.360 5.013 18.972 1.00 88.62 82 ALA A N 1
ATOM 713 C CA . ALA A 1 82 ? -18.493 4.524 19.755 1.00 88.62 82 ALA A CA 1
ATOM 714 C C . ALA A 1 82 ? -18.277 4.683 21.273 1.00 88.62 82 ALA A C 1
ATOM 716 O O . ALA A 1 82 ? -19.228 4.958 22.004 1.00 88.62 82 ALA A O 1
ATOM 717 N N . ALA A 1 83 ? -17.043 4.517 21.756 1.00 87.00 83 ALA A N 1
ATOM 718 C CA . ALA A 1 83 ? -16.684 4.700 23.160 1.00 87.00 83 ALA A CA 1
ATOM 719 C C . ALA A 1 83 ? -16.807 6.167 23.606 1.00 87.00 83 ALA A C 1
ATOM 721 O O . ALA A 1 83 ? -17.294 6.440 24.706 1.00 87.00 83 ALA A O 1
ATOM 722 N N . GLU A 1 84 ? -16.405 7.105 22.752 1.00 87.19 84 GLU A N 1
ATOM 723 C CA . GLU A 1 84 ? -16.525 8.540 23.013 1.00 87.19 84 GLU A CA 1
ATOM 724 C C . GLU A 1 84 ? -17.991 8.997 22.961 1.00 87.19 84 GLU A C 1
ATOM 726 O O . GLU A 1 84 ? -18.448 9.653 23.897 1.00 87.19 84 GLU A O 1
ATOM 731 N N . GLU A 1 85 ? -18.752 8.580 21.942 1.00 86.38 85 GLU A N 1
ATOM 732 C CA . GLU A 1 85 ? -20.139 9.018 21.722 1.00 86.38 85 GLU A CA 1
ATOM 733 C C . GLU A 1 85 ? -21.135 8.406 22.723 1.00 86.38 85 GLU A C 1
ATOM 735 O O . GLU A 1 85 ? -21.998 9.102 23.256 1.00 86.38 85 GLU A O 1
ATOM 740 N N . HIS A 1 86 ? -21.033 7.102 23.010 1.00 86.38 86 HIS A N 1
ATOM 741 C CA . HIS A 1 86 ? -22.023 6.406 23.846 1.00 86.38 86 HIS A CA 1
ATOM 742 C C . HIS A 1 86 ? -21.643 6.313 25.323 1.00 86.38 86 HIS A C 1
ATOM 744 O O . HIS A 1 86 ? -22.529 6.228 26.173 1.00 86.38 86 HIS A O 1
ATOM 750 N N . PHE A 1 87 ? -20.347 6.306 25.641 1.00 83.69 87 PHE A N 1
ATOM 751 C CA . PHE A 1 87 ? -19.865 6.096 27.010 1.00 83.69 87 PHE A CA 1
ATOM 752 C C . PHE A 1 87 ? -19.122 7.310 27.582 1.00 83.69 87 PHE A C 1
ATOM 754 O O . PHE A 1 87 ? -18.755 7.290 28.756 1.00 83.69 87 PHE A O 1
ATOM 761 N N . GLY A 1 88 ? -18.896 8.367 26.789 1.00 79.12 88 GLY A N 1
ATOM 762 C CA . GLY A 1 88 ? -18.175 9.566 27.227 1.00 79.12 88 GLY A CA 1
ATOM 763 C C . GLY A 1 88 ? -16.716 9.299 27.616 1.00 79.12 88 GLY A C 1
ATOM 764 O O . GLY A 1 88 ? -16.116 10.083 28.357 1.00 79.12 88 GLY A O 1
ATOM 765 N N . LEU A 1 89 ? -16.141 8.179 27.165 1.00 80.88 89 LEU A N 1
ATOM 766 C CA . LEU A 1 89 ? -14.784 7.767 27.512 1.00 80.88 89 LEU A CA 1
ATOM 767 C C . LEU A 1 89 ? -13.776 8.584 26.706 1.00 80.88 89 LEU A C 1
ATOM 769 O O . LEU A 1 89 ? -13.590 8.348 25.519 1.00 80.88 89 LEU A O 1
ATOM 773 N N . LYS A 1 90 ? -13.085 9.522 27.359 1.00 77.81 90 LYS A N 1
ATOM 774 C CA . LYS A 1 90 ? -11.993 10.266 26.720 1.00 77.81 90 LYS A CA 1
ATOM 775 C C . LYS A 1 90 ? -10.768 9.376 26.562 1.00 77.81 90 LYS A C 1
ATOM 777 O O . LYS A 1 90 ? -10.198 8.914 27.554 1.00 77.81 90 LYS A O 1
ATOM 782 N N . THR A 1 91 ? -10.341 9.171 25.322 1.00 77.62 91 THR A N 1
ATOM 783 C CA . THR A 1 91 ? -9.101 8.456 25.037 1.00 77.62 91 THR A CA 1
ATOM 784 C C . THR A 1 91 ? -7.875 9.327 25.357 1.00 77.62 91 THR A C 1
ATOM 786 O O . THR A 1 91 ? -7.886 10.540 25.139 1.00 77.62 91 THR A O 1
ATOM 789 N N . PRO A 1 92 ? -6.799 8.752 25.931 1.00 82.94 92 PRO A N 1
ATOM 790 C CA . PRO A 1 92 ? -5.552 9.477 26.150 1.00 82.94 92 PRO A CA 1
ATOM 791 C C . PRO A 1 92 ? -4.917 9.891 24.82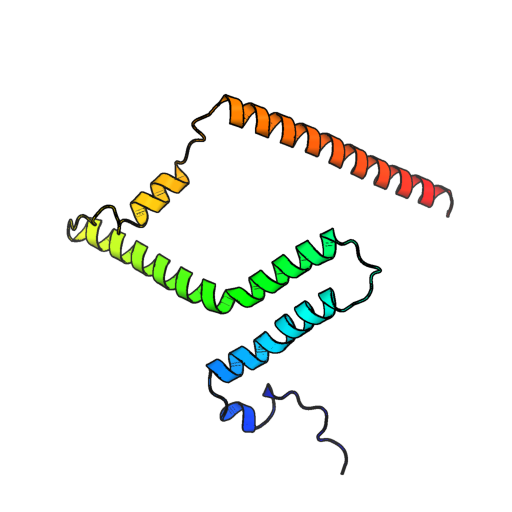0 1.00 82.94 92 PRO A C 1
ATOM 793 O O . PRO A 1 92 ? -4.920 9.118 23.869 1.00 82.94 92 PRO A O 1
ATOM 796 N N . GLU A 1 93 ? -4.246 11.043 24.787 1.00 77.12 93 GLU A N 1
ATOM 797 C CA . GLU A 1 93 ? -3.731 11.649 23.547 1.00 77.12 93 GLU A CA 1
ATOM 798 C C . GLU A 1 93 ? -2.777 10.747 22.731 1.00 77.12 93 GLU A C 1
ATOM 800 O O . GLU A 1 93 ? -2.708 10.843 21.512 1.00 77.12 93 GLU A O 1
ATOM 805 N N . LYS A 1 94 ? -2.057 9.823 23.384 1.00 81.38 94 LYS A N 1
ATOM 806 C CA . LYS A 1 94 ? -1.159 8.858 22.713 1.00 81.38 94 LYS A CA 1
ATOM 807 C C . LYS A 1 94 ? -1.893 7.720 21.992 1.00 81.38 94 LYS A C 1
ATOM 809 O O . LYS A 1 94 ? -1.286 7.029 21.182 1.00 81.38 94 LYS A O 1
ATOM 814 N N . TRP A 1 95 ? -3.156 7.500 22.338 1.00 79.94 95 TRP A N 1
ATOM 815 C CA . TRP A 1 95 ? -4.007 6.411 21.857 1.00 79.94 95 TRP A CA 1
ATOM 816 C C . TRP A 1 95 ? -5.185 6.930 21.028 1.00 79.94 95 TRP A C 1
ATOM 818 O O . TRP A 1 95 ? -6.012 6.140 20.574 1.00 79.94 95 TRP A O 1
ATOM 828 N N . ASP A 1 96 ? -5.249 8.246 20.832 1.00 84.00 96 ASP A N 1
ATOM 829 C CA . ASP A 1 96 ? -6.283 8.923 20.072 1.00 84.00 96 ASP A CA 1
ATOM 830 C C . ASP A 1 96 ? -5.976 8.848 18.569 1.00 84.00 96 ASP A C 1
ATOM 832 O O . ASP A 1 96 ? -5.248 9.670 18.002 1.00 84.00 96 ASP A O 1
ATOM 836 N N . LEU A 1 97 ? -6.520 7.820 17.917 1.00 83.56 97 LEU A N 1
ATOM 837 C CA . LEU A 1 97 ? -6.333 7.603 16.487 1.00 83.56 97 LEU A CA 1
ATOM 838 C C . LEU A 1 97 ? -7.161 8.594 15.663 1.00 83.56 97 LEU A C 1
ATOM 840 O O . LEU A 1 97 ? -6.687 9.097 14.643 1.00 83.56 97 LEU A O 1
ATOM 844 N N . LEU A 1 98 ? -8.388 8.883 16.102 1.00 83.25 98 LEU A N 1
ATOM 845 C CA . LEU A 1 98 ? -9.314 9.776 15.405 1.00 83.25 98 LEU A CA 1
ATOM 846 C C . LEU A 1 98 ? -8.824 11.225 15.423 1.00 83.25 98 LEU A C 1
ATOM 848 O O . LEU A 1 98 ? -8.790 11.873 14.376 1.00 83.25 98 LEU A O 1
ATOM 852 N N . GLY A 1 99 ? -8.371 11.723 16.570 1.00 81.12 99 GLY A N 1
ATOM 853 C CA . GLY A 1 99 ? -7.793 13.055 16.693 1.00 81.12 99 GLY A CA 1
ATOM 854 C C . GLY A 1 99 ? -6.456 13.178 15.969 1.00 81.12 99 GLY A C 1
ATOM 855 O O . GLY A 1 99 ? -6.206 14.204 15.335 1.00 81.12 99 GLY A O 1
ATOM 856 N N . ALA A 1 100 ? -5.613 12.141 15.967 1.00 83.38 100 ALA A N 1
ATOM 857 C CA . ALA A 1 100 ? -4.399 12.130 15.147 1.00 83.38 100 ALA A CA 1
ATOM 858 C C . ALA A 1 100 ? -4.721 12.173 13.642 1.00 83.38 100 ALA A C 1
ATOM 860 O O . ALA A 1 100 ? -4.112 12.951 12.903 1.00 83.38 100 ALA A O 1
ATOM 861 N N . ALA A 1 101 ? -5.709 11.398 13.186 1.00 82.94 101 ALA A N 1
ATOM 862 C CA . ALA A 1 101 ? -6.174 11.418 11.801 1.00 82.94 101 ALA A CA 1
ATOM 863 C C . ALA A 1 101 ? -6.776 12.780 11.418 1.00 82.94 101 ALA A C 1
ATOM 865 O O . ALA A 1 101 ? -6.480 13.299 10.343 1.00 82.94 101 ALA A O 1
ATOM 866 N N . ALA A 1 102 ? -7.550 13.403 12.309 1.00 82.06 102 ALA A N 1
ATOM 867 C CA . ALA A 1 102 ? -8.097 14.739 12.099 1.00 82.06 102 ALA A CA 1
ATOM 868 C C . ALA A 1 102 ? -6.990 15.797 11.985 1.00 82.06 102 ALA A C 1
ATOM 870 O O . ALA A 1 102 ? -7.032 16.618 11.068 1.00 82.06 102 ALA A O 1
ATOM 871 N N . ARG A 1 103 ? -5.965 15.745 12.849 1.00 81.88 103 ARG A N 1
ATOM 872 C CA . ARG A 1 103 ? -4.786 16.629 12.776 1.00 81.88 103 ARG A CA 1
ATOM 873 C C . ARG A 1 103 ? -3.998 16.435 11.480 1.00 81.88 103 ARG A C 1
ATOM 875 O O . ARG A 1 103 ? -3.564 17.420 10.898 1.00 81.88 103 ARG A O 1
ATOM 882 N N . LEU A 1 104 ? -3.834 15.194 11.016 1.00 81.62 104 LEU A N 1
ATOM 883 C CA . LEU A 1 104 ? -3.211 14.893 9.721 1.00 81.62 104 LEU A CA 1
ATOM 884 C C . LEU A 1 104 ? -4.039 15.438 8.553 1.00 81.62 104 LEU A C 1
ATOM 886 O O . LEU A 1 104 ? -3.478 15.996 7.615 1.00 81.62 104 LEU A O 1
ATOM 890 N N . TRP A 1 105 ? -5.364 15.307 8.616 1.00 76.75 105 TRP A N 1
ATOM 891 C CA . TRP A 1 105 ? -6.266 15.803 7.578 1.00 76.75 105 TRP A CA 1
ATOM 892 C C . TRP A 1 105 ? -6.294 17.334 7.504 1.00 76.75 105 TRP A C 1
ATOM 894 O O . TRP A 1 105 ? -6.351 17.904 6.420 1.00 76.75 105 TRP A O 1
ATOM 904 N N . HIS A 1 106 ? -6.210 18.000 8.656 1.00 70.62 106 HIS A N 1
ATOM 905 C CA . HIS A 1 106 ? -6.189 19.461 8.777 1.00 70.62 106 HIS A CA 1
ATOM 906 C C . HIS A 1 106 ? -4.761 20.014 8.830 1.00 70.62 106 HIS A C 1
ATOM 908 O O . HIS A 1 106 ? -4.551 21.142 9.278 1.00 70.62 106 HIS A O 1
ATOM 914 N N . PHE A 1 107 ? -3.766 19.228 8.411 1.00 69.25 107 PHE A N 1
ATOM 915 C CA . PHE A 1 107 ? -2.381 19.668 8.401 1.00 69.25 107 PHE A CA 1
ATOM 916 C C . PHE A 1 107 ? -2.195 20.760 7.342 1.00 69.25 107 PHE A C 1
ATOM 918 O O . PHE A 1 107 ? -1.959 20.502 6.162 1.00 69.25 107 PHE A O 1
ATOM 925 N N . GLU A 1 108 ? -2.317 22.009 7.775 1.00 63.56 108 GLU A N 1
ATOM 926 C CA . GLU A 1 108 ? -2.027 23.178 6.961 1.00 63.56 108 GLU A CA 1
ATOM 927 C C . GLU A 1 108 ? -0.505 23.374 6.906 1.00 63.56 108 GLU A C 1
ATOM 929 O O . GLU A 1 108 ? 0.161 23.485 7.940 1.00 63.56 108 GLU A O 1
ATOM 934 N N . VAL A 1 109 ? 0.069 23.416 5.697 1.00 62.41 109 VAL A N 1
ATOM 935 C CA . VAL A 1 109 ? 1.499 23.702 5.501 1.00 62.41 109 VAL A CA 1
ATOM 936 C C . VAL A 1 109 ? 1.767 25.116 6.011 1.00 62.41 109 VAL A C 1
ATOM 938 O O . VAL A 1 109 ? 1.543 26.108 5.320 1.00 62.41 109 VAL A O 1
ATOM 941 N N . THR A 1 110 ? 2.257 25.212 7.243 1.00 60.31 110 THR A N 1
ATOM 942 C CA . THR A 1 110 ? 2.346 26.471 7.998 1.00 60.31 110 THR A CA 1
ATOM 943 C C . THR A 1 110 ? 3.285 27.488 7.334 1.00 60.31 110 THR A C 1
ATOM 945 O O . THR A 1 110 ? 3.192 28.692 7.564 1.00 60.31 110 THR A O 1
ATOM 948 N N . ASN A 1 111 ? 4.184 27.031 6.456 1.00 71.62 111 ASN A N 1
ATOM 949 C CA . ASN A 1 111 ? 5.128 27.883 5.747 1.00 71.62 111 ASN A CA 1
ATOM 950 C C . ASN A 1 111 ? 4.616 28.276 4.349 1.00 71.62 111 ASN A C 1
ATOM 952 O O . ASN A 1 111 ? 4.921 27.625 3.347 1.00 71.62 111 ASN A O 1
ATOM 956 N N . ARG A 1 112 ? 3.896 29.404 4.269 1.00 73.69 112 ARG A N 1
ATOM 957 C CA . ARG A 1 112 ? 3.403 29.978 2.999 1.00 73.69 112 ARG A CA 1
ATOM 958 C C . ARG A 1 112 ? 4.501 30.197 1.948 1.00 73.69 112 ARG A C 1
ATOM 960 O O . ARG A 1 112 ? 4.221 30.078 0.759 1.00 73.69 112 ARG A O 1
ATOM 967 N N . LYS A 1 113 ? 5.750 30.475 2.351 1.00 75.50 113 LYS A N 1
ATOM 968 C CA . LYS A 1 113 ? 6.875 30.624 1.405 1.00 75.50 113 LYS A CA 1
ATOM 969 C C . LYS A 1 113 ? 7.259 29.290 0.765 1.00 75.50 113 LYS A C 1
ATOM 971 O O . LYS A 1 113 ? 7.539 29.248 -0.427 1.00 75.50 113 LYS A O 1
ATOM 976 N N . TYR A 1 114 ? 7.242 28.207 1.541 1.00 76.75 114 TYR A N 1
ATOM 977 C CA . TYR A 1 114 ? 7.514 26.864 1.029 1.00 76.75 114 TYR A CA 1
ATOM 978 C C . TYR A 1 114 ? 6.417 26.404 0.063 1.00 76.75 114 TYR A C 1
ATOM 980 O O . TYR A 1 114 ? 6.719 25.868 -0.997 1.00 76.75 114 TYR A O 1
ATOM 988 N N . LEU A 1 115 ? 5.154 26.699 0.378 1.00 80.38 115 LEU A N 1
ATOM 989 C CA . LEU A 1 115 ? 4.023 26.381 -0.495 1.00 80.38 115 LEU A CA 1
ATOM 990 C C . LEU A 1 115 ? 4.129 27.086 -1.860 1.00 80.38 115 LEU A C 1
ATOM 992 O O . LEU A 1 115 ? 3.915 26.455 -2.891 1.00 80.38 115 LEU A O 1
ATOM 996 N N . LEU A 1 116 ? 4.540 28.360 -1.865 1.00 82.88 116 LEU A N 1
ATOM 997 C CA . LEU A 1 116 ? 4.760 29.136 -3.090 1.00 82.88 116 LEU A CA 1
ATOM 998 C C . LEU A 1 116 ? 5.967 28.629 -3.900 1.00 82.88 116 LEU A C 1
ATOM 1000 O O . LEU A 1 116 ? 5.943 28.621 -5.126 1.00 82.88 116 LEU A O 1
ATOM 1004 N N . PHE A 1 117 ? 7.015 28.150 -3.226 1.00 82.88 117 PHE A N 1
ATOM 1005 C CA . PHE A 1 117 ? 8.157 27.517 -3.889 1.00 82.88 117 PHE A CA 1
ATOM 1006 C C . PHE A 1 117 ? 7.769 26.187 -4.549 1.00 82.88 117 PHE A C 1
ATOM 1008 O O . PHE A 1 117 ? 8.111 25.943 -5.706 1.00 82.88 117 PHE A O 1
ATOM 1015 N N . VAL A 1 118 ? 7.022 25.336 -3.842 1.00 82.31 118 VAL A N 1
ATOM 1016 C CA . VAL A 1 118 ? 6.551 24.047 -4.367 1.00 82.31 118 VAL A CA 1
ATOM 1017 C C . VAL A 1 118 ? 5.613 24.249 -5.557 1.00 82.31 118 VAL A C 1
ATOM 1019 O O . VAL A 1 118 ? 5.782 23.567 -6.568 1.00 82.31 118 VAL A O 1
ATOM 1022 N N . SER A 1 119 ? 4.681 25.206 -5.495 1.00 84.62 119 SER A N 1
ATOM 1023 C CA . SER A 1 119 ? 3.775 25.484 -6.617 1.00 84.62 119 SER A CA 1
ATOM 1024 C C . SER A 1 119 ? 4.525 25.947 -7.869 1.00 84.62 119 SER A C 1
ATOM 1026 O O . SER A 1 119 ? 4.280 25.412 -8.949 1.00 84.62 119 SER A O 1
ATOM 1028 N N . MET A 1 120 ? 5.512 26.841 -7.730 1.00 86.88 120 MET A N 1
ATOM 1029 C CA . MET A 1 120 ? 6.357 27.267 -8.855 1.00 86.88 120 MET A CA 1
ATOM 1030 C C . MET A 1 120 ? 7.149 26.104 -9.473 1.00 86.88 120 MET A C 1
ATOM 1032 O O . MET A 1 120 ? 7.296 26.031 -10.695 1.00 86.88 120 MET A O 1
ATOM 1036 N N . TYR A 1 121 ? 7.659 25.178 -8.656 1.00 84.06 121 TYR A N 1
ATOM 1037 C CA . TYR A 1 121 ? 8.367 23.998 -9.164 1.00 84.06 121 TYR A CA 1
ATOM 1038 C C . TYR A 1 121 ? 7.440 23.044 -9.914 1.00 84.06 121 TYR A C 1
ATOM 1040 O O . TYR A 1 121 ? 7.811 22.550 -10.980 1.00 84.06 121 TYR A O 1
ATOM 1048 N N . ILE A 1 122 ? 6.237 22.802 -9.393 1.00 86.56 122 ILE A N 1
ATOM 1049 C CA . ILE A 1 122 ? 5.229 21.971 -10.060 1.00 86.56 122 ILE A CA 1
ATOM 1050 C C . ILE A 1 122 ? 4.856 22.575 -11.419 1.00 86.56 122 ILE A C 1
ATOM 1052 O O . ILE A 1 122 ? 4.848 21.852 -12.417 1.00 86.56 122 ILE A O 1
ATOM 1056 N N . ASP A 1 123 ? 4.640 23.891 -11.492 1.00 88.50 123 ASP A N 1
ATOM 1057 C CA . ASP A 1 123 ? 4.354 24.580 -12.756 1.00 88.50 123 ASP A CA 1
ATOM 1058 C C . ASP A 1 123 ? 5.505 24.451 -13.757 1.00 88.50 123 ASP A C 1
ATOM 1060 O O . ASP A 1 123 ? 5.281 24.158 -14.934 1.00 88.50 123 ASP A O 1
ATOM 1064 N N . ARG A 1 124 ? 6.757 24.568 -13.299 1.00 87.56 124 ARG A N 1
ATOM 1065 C CA . ARG A 1 124 ? 7.927 24.340 -14.156 1.00 87.56 124 ARG A CA 1
ATOM 1066 C C . ARG A 1 124 ? 7.938 22.925 -14.737 1.00 87.56 124 ARG A C 1
ATOM 1068 O O . ARG A 1 124 ? 8.144 22.766 -15.940 1.00 87.56 124 ARG A O 1
ATOM 1075 N N . TYR A 1 125 ? 7.711 21.899 -13.917 1.00 85.81 125 TYR A N 1
ATOM 1076 C CA . TYR A 1 125 ? 7.670 20.513 -14.396 1.00 85.81 125 TYR A CA 1
ATOM 1077 C C . TYR A 1 125 ? 6.498 20.259 -15.345 1.00 85.81 125 TYR A C 1
ATOM 1079 O O . TYR A 1 125 ? 6.657 19.535 -16.328 1.00 85.81 125 TYR A O 1
ATOM 1087 N N . ARG A 1 126 ? 5.348 20.899 -15.116 1.00 88.19 126 ARG A N 1
ATOM 1088 C CA . ARG A 1 126 ? 4.196 20.835 -16.019 1.00 88.19 126 ARG A CA 1
ATOM 1089 C C . ARG A 1 126 ? 4.530 21.385 -17.406 1.00 88.19 126 ARG A C 1
ATOM 1091 O O . ARG A 1 126 ? 4.202 20.745 -18.405 1.00 88.19 126 ARG A O 1
ATOM 1098 N N . VAL A 1 127 ? 5.213 22.528 -17.483 1.00 89.94 127 VAL A N 1
ATOM 1099 C CA . VAL A 1 127 ? 5.657 23.113 -18.762 1.00 89.94 127 VAL A CA 1
ATOM 1100 C C . VAL A 1 127 ? 6.637 22.184 -19.477 1.00 89.94 127 VAL A C 1
ATOM 1102 O O . VAL A 1 127 ? 6.466 21.920 -20.665 1.00 89.94 127 VAL A O 1
ATOM 1105 N N . VAL A 1 128 ? 7.613 21.623 -18.756 1.00 86.06 128 VAL A N 1
ATOM 1106 C CA . VAL A 1 128 ? 8.587 20.674 -19.327 1.00 86.06 128 VAL A CA 1
ATOM 1107 C C . VAL A 1 128 ? 7.892 19.430 -19.888 1.00 86.06 128 VAL A C 1
ATOM 1109 O O . VAL A 1 128 ? 8.163 19.039 -21.020 1.00 86.06 128 VAL A O 1
ATOM 1112 N N . LEU A 1 129 ? 6.957 18.833 -19.145 1.00 85.88 129 LEU A N 1
ATOM 1113 C CA . LEU A 1 129 ? 6.193 17.674 -19.617 1.00 85.88 129 LEU A CA 1
ATOM 1114 C C . LEU A 1 129 ? 5.344 18.001 -20.849 1.00 85.88 129 LEU A C 1
ATOM 1116 O O . LEU A 1 129 ? 5.282 17.202 -21.780 1.00 85.88 129 LEU A O 1
ATOM 1120 N N . THR A 1 130 ? 4.737 19.187 -20.884 1.00 88.94 130 THR A N 1
ATOM 1121 C CA . THR A 1 130 ? 3.945 19.645 -22.035 1.00 88.94 130 THR A CA 1
ATOM 1122 C C . THR A 1 130 ? 4.826 19.815 -23.275 1.00 88.94 130 THR A C 1
ATOM 1124 O O . THR A 1 130 ? 4.456 19.373 -24.362 1.00 88.94 130 THR A O 1
ATOM 1127 N N . ALA A 1 131 ? 6.028 20.375 -23.116 1.00 88.25 131 ALA A N 1
ATOM 1128 C CA . ALA A 1 131 ? 6.995 20.509 -24.202 1.00 88.25 131 ALA A CA 1
ATOM 1129 C C . ALA A 1 131 ? 7.449 19.137 -24.735 1.00 88.25 131 ALA A C 1
ATOM 1131 O O . ALA A 1 131 ? 7.445 18.917 -25.949 1.00 88.25 131 ALA A O 1
ATOM 1132 N N . ILE A 1 132 ? 7.753 18.183 -23.848 1.00 89.62 132 ILE A N 1
ATOM 1133 C CA . ILE A 1 132 ? 8.108 16.807 -24.234 1.00 89.62 132 ILE A CA 1
ATOM 1134 C C . ILE A 1 132 ? 6.950 16.147 -24.994 1.00 89.62 132 ILE A C 1
ATOM 1136 O O . ILE A 1 132 ? 7.174 15.603 -26.073 1.00 89.62 132 ILE A O 1
ATOM 1140 N N . SER A 1 133 ? 5.717 16.249 -24.487 1.00 88.31 133 SER A N 1
ATOM 1141 C CA . SER A 1 133 ? 4.525 15.704 -25.154 1.00 88.31 133 SER A CA 1
ATOM 1142 C C . SER A 1 133 ? 4.353 16.281 -26.558 1.00 88.31 133 SER A C 1
ATOM 1144 O O . SER A 1 133 ? 4.195 15.527 -27.512 1.00 88.31 133 SER A O 1
ATOM 1146 N N . SER A 1 134 ? 4.469 17.605 -26.704 1.00 89.19 134 SER A N 1
ATOM 1147 C CA . SER A 1 134 ? 4.352 18.255 -28.013 1.00 89.19 134 SER A CA 1
ATOM 1148 C C . SER A 1 134 ? 5.442 17.799 -28.985 1.00 89.19 134 SER A C 1
ATOM 1150 O O . SER A 1 134 ? 5.167 17.563 -30.155 1.00 89.19 134 SER A O 1
ATOM 1152 N N . THR A 1 135 ? 6.669 17.592 -28.498 1.00 87.69 135 THR A N 1
ATOM 1153 C CA . THR A 1 135 ? 7.784 17.103 -29.321 1.00 87.69 135 THR A CA 1
ATOM 1154 C C . THR A 1 135 ? 7.513 15.690 -29.831 1.00 87.69 135 THR A C 1
ATOM 1156 O O . THR A 1 135 ? 7.749 15.403 -31.002 1.00 87.69 135 THR A O 1
ATOM 1159 N N . VAL A 1 136 ? 6.974 14.816 -28.976 1.00 89.81 136 VAL A N 1
ATOM 1160 C CA . VAL A 1 136 ? 6.582 13.450 -29.353 1.00 89.81 136 VAL A CA 1
ATOM 1161 C C . VAL A 1 136 ? 5.466 13.469 -30.400 1.00 89.81 136 VAL A C 1
ATOM 1163 O O . VAL A 1 136 ? 5.552 12.730 -31.382 1.00 89.81 136 VAL A O 1
ATOM 1166 N N . ASP A 1 137 ? 4.467 14.338 -30.244 1.00 86.06 137 ASP A N 1
ATOM 1167 C CA . ASP A 1 137 ? 3.373 14.480 -31.211 1.00 86.06 137 ASP A CA 1
ATOM 1168 C C . ASP A 1 137 ? 3.866 14.997 -32.572 1.00 86.06 137 ASP A C 1
ATOM 1170 O O . ASP A 1 137 ? 3.508 14.433 -33.609 1.00 86.06 137 ASP A O 1
ATOM 1174 N N . TYR A 1 138 ? 4.760 15.993 -32.593 1.00 89.81 138 TYR A N 1
ATOM 1175 C CA . TYR A 1 138 ? 5.392 16.465 -33.831 1.00 89.81 138 TYR A CA 1
ATOM 1176 C C . TYR A 1 138 ? 6.242 15.384 -34.497 1.00 89.81 138 TYR A C 1
ATOM 1178 O O . TYR A 1 138 ? 6.190 15.226 -35.716 1.00 89.81 138 TYR A O 1
ATOM 1186 N N . MET A 1 139 ? 6.992 14.602 -33.718 1.00 86.38 139 MET A N 1
ATOM 1187 C CA . MET A 1 139 ? 7.792 13.499 -34.251 1.00 86.38 139 MET A CA 1
ATOM 1188 C C . MET A 1 139 ? 6.895 12.413 -34.857 1.00 86.38 139 MET A C 1
ATOM 1190 O O . MET A 1 139 ? 7.196 11.891 -35.927 1.00 86.38 139 MET A O 1
ATOM 1194 N N . ARG A 1 140 ? 5.753 12.116 -34.224 1.00 84.75 140 ARG A N 1
ATOM 1195 C CA . ARG A 1 140 ? 4.747 11.182 -34.746 1.00 84.75 140 ARG A CA 1
ATOM 1196 C C . ARG A 1 140 ? 4.125 11.683 -36.049 1.00 84.75 140 ARG A C 1
ATOM 1198 O O . ARG A 1 140 ? 3.971 10.893 -36.976 1.00 84.75 140 ARG A O 1
ATOM 1205 N N . MET A 1 141 ? 3.810 12.974 -36.137 1.00 87.62 141 MET A N 1
ATOM 1206 C CA . MET A 1 141 ? 3.308 13.606 -37.361 1.00 87.62 141 MET A CA 1
ATOM 1207 C C . MET A 1 141 ? 4.351 13.559 -38.485 1.00 87.62 14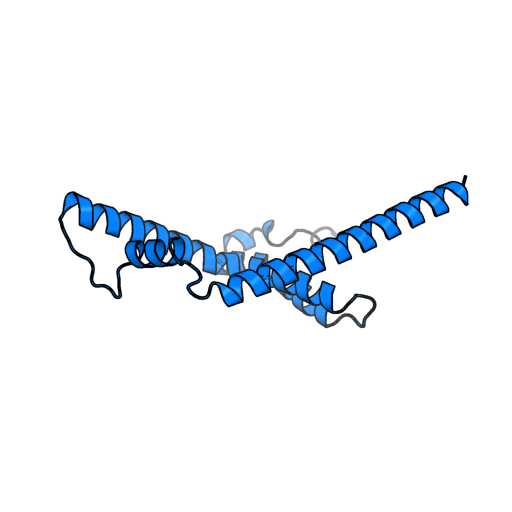1 MET A C 1
ATOM 1209 O O . MET A 1 141 ? 4.026 13.155 -39.597 1.00 87.62 141 MET A O 1
ATOM 1213 N N . ALA A 1 142 ? 5.610 13.895 -38.195 1.00 85.19 142 ALA A N 1
ATOM 1214 C CA . ALA A 1 142 ? 6.702 13.846 -39.167 1.00 85.19 142 ALA A CA 1
ATOM 1215 C C . ALA A 1 142 ? 6.952 12.422 -39.688 1.00 85.19 142 ALA A C 1
ATOM 1217 O O . ALA A 1 142 ? 7.091 12.225 -40.892 1.00 85.19 142 ALA A O 1
ATOM 1218 N N . LEU A 1 143 ? 6.943 11.417 -38.807 1.00 84.44 143 LEU A N 1
ATOM 1219 C CA . LEU A 1 143 ? 7.045 10.011 -39.206 1.00 84.44 143 LEU A CA 1
ATOM 1220 C C . LEU A 1 143 ? 5.863 9.592 -40.093 1.00 84.44 143 LEU A C 1
ATOM 1222 O O . LEU A 1 143 ? 6.066 8.892 -41.078 1.00 84.44 143 LEU A O 1
ATOM 1226 N N . TRP A 1 144 ? 4.646 10.053 -39.797 1.00 85.00 144 TRP A N 1
ATOM 1227 C CA . TRP A 1 144 ? 3.477 9.763 -40.631 1.00 85.00 144 TRP A CA 1
ATOM 1228 C C . TRP A 1 144 ? 3.589 10.361 -42.041 1.00 85.00 144 TRP A C 1
ATOM 1230 O O . TRP A 1 144 ? 3.141 9.734 -42.988 1.00 85.00 144 TRP A O 1
ATOM 1240 N N . PHE A 1 145 ? 4.230 11.523 -42.198 1.00 82.19 145 PHE A N 1
ATOM 1241 C CA . PHE A 1 145 ? 4.508 12.122 -43.511 1.00 82.19 145 PHE A CA 1
ATOM 1242 C C . PHE A 1 145 ? 5.648 11.450 -44.288 1.00 82.19 145 PHE A C 1
ATOM 1244 O O . PHE A 1 145 ? 5.687 11.561 -45.505 1.00 82.19 145 PHE A O 1
ATOM 1251 N N . VAL A 1 146 ? 6.603 10.812 -43.606 1.00 80.75 146 VAL A N 1
ATOM 1252 C CA . VAL A 1 146 ? 7.747 10.141 -44.255 1.00 80.75 146 VAL A CA 1
ATOM 1253 C C . VAL A 1 146 ? 7.402 8.714 -44.688 1.00 80.75 146 VAL A C 1
ATOM 1255 O O . VAL A 1 146 ? 7.939 8.227 -45.678 1.00 80.75 146 VAL A O 1
ATOM 1258 N N . PHE A 1 147 ? 6.538 8.030 -43.935 1.00 77.62 147 PHE A N 1
ATOM 1259 C CA . PHE A 1 147 ? 6.167 6.629 -44.170 1.00 77.62 147 PHE A CA 1
ATOM 1260 C C . PHE A 1 147 ? 4.830 6.445 -44.910 1.00 77.62 147 PHE A C 1
ATOM 1262 O O . PHE A 1 147 ? 4.344 5.316 -44.995 1.00 77.62 147 PHE A O 1
ATOM 1269 N N . ASN A 1 148 ? 4.246 7.526 -45.430 1.00 51.69 148 ASN A N 1
ATOM 1270 C CA . ASN A 1 148 ? 3.032 7.546 -46.250 1.00 51.69 148 ASN A CA 1
ATOM 1271 C C . ASN A 1 148 ? 3.343 8.240 -47.579 1.00 51.69 148 ASN A C 1
ATOM 1273 O O . ASN A 1 148 ? 2.865 7.753 -48.624 1.00 51.69 148 ASN A O 1
#

pLDDT: mean 81.47, std 10.04, range [41.31, 92.94]